Protein AF-A0A2N1I401-F1 (afdb_monomer_lite)

pLDDT: mean 82.92, std 17.27, range [40.34, 97.5]

Foldseek 3Di:
DVVVVVVVPDAQDDPVSLVVLVVVLVVLVVVLVVQVPDPHRDVVSNVVSVVSNVVSVVRNVVVVVVVVVVVD

Radius of gyration: 14.93 Å; chains: 1; bounding box: 30×32×45 Å

Sequence (72 aa):
MVNDEIDKVNEITDVKDWQDKERRLQEIKNLLDKEINANKANLEIVINLRIEARVLAAQLKSFLDDNFKKAQ

Structure (mmCIF, N/CA/C/O backbone):
data_AF-A0A2N1I401-F1
#
_entry.id   AF-A0A2N1I401-F1
#
loop_
_atom_site.group_PDB
_atom_site.id
_atom_site.type_symbol
_atom_site.label_atom_id
_atom_site.label_alt_id
_atom_site.label_comp_id
_atom_site.label_asym_id
_atom_site.label_entity_id
_atom_site.label_seq_id
_atom_site.pdbx_PDB_ins_code
_atom_site.Cartn_x
_atom_site.Cartn_y
_atom_site.Cartn_z
_atom_site.occupancy
_atom_site.B_iso_or_equiv
_atom_site.auth_seq_id
_atom_site.auth_comp_id
_atom_site.auth_asym_id
_atom_site.auth_atom_id
_atom_site.pdbx_PDB_model_num
ATOM 1 N N . MET A 1 1 ? 8.633 26.330 0.617 1.00 45.69 1 MET A N 1
ATOM 2 C CA . MET A 1 1 ? 9.671 25.303 0.398 1.00 45.69 1 MET A CA 1
ATOM 3 C C . MET A 1 1 ? 9.527 24.149 1.399 1.00 45.69 1 MET A C 1
ATOM 5 O O . MET A 1 1 ? 10.521 23.677 1.916 1.00 45.69 1 MET A O 1
ATOM 9 N N . 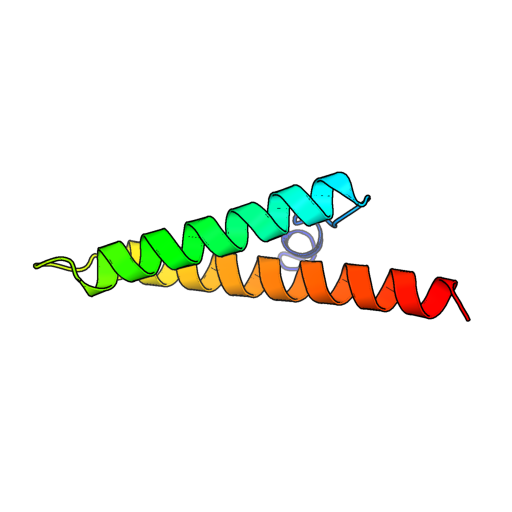VAL A 1 2 ? 8.299 23.706 1.712 1.00 40.34 2 VAL A N 1
ATOM 10 C CA . VAL A 1 2 ? 8.052 22.563 2.629 1.00 40.34 2 VAL A CA 1
ATOM 11 C C . VAL A 1 2 ? 7.450 21.366 1.870 1.00 40.34 2 VAL A C 1
ATOM 13 O O . VAL A 1 2 ? 7.394 20.262 2.391 1.00 40.34 2 VAL A O 1
ATOM 16 N N . ASN A 1 3 ? 7.058 21.562 0.605 1.00 40.84 3 ASN A N 1
ATOM 17 C CA . ASN A 1 3 ? 6.464 20.510 -0.223 1.00 40.84 3 ASN A CA 1
ATOM 18 C C . ASN A 1 3 ? 7.495 19.760 -1.079 1.00 40.84 3 ASN A C 1
ATOM 20 O O . ASN A 1 3 ? 7.207 18.650 -1.502 1.00 40.84 3 ASN A O 1
ATOM 24 N N . ASP A 1 4 ? 8.694 20.317 -1.276 1.00 41.81 4 ASP A N 1
ATOM 25 C CA . ASP A 1 4 ? 9.715 19.735 -2.164 1.00 41.81 4 ASP A CA 1
ATOM 26 C C . ASP A 1 4 ? 10.410 18.498 -1.551 1.00 41.81 4 ASP A C 1
ATOM 28 O O . ASP A 1 4 ? 11.084 17.743 -2.246 1.00 41.81 4 ASP A O 1
ATOM 32 N N . GLU A 1 5 ? 10.254 18.264 -0.242 1.00 41.66 5 GLU A N 1
ATOM 33 C CA . GLU A 1 5 ? 10.844 17.106 0.452 1.00 41.66 5 GLU A CA 1
ATOM 34 C C . GLU A 1 5 ? 9.892 15.909 0.557 1.00 41.66 5 GLU A C 1
ATOM 36 O O . GLU A 1 5 ? 10.347 14.776 0.705 1.00 41.66 5 GLU A O 1
ATOM 41 N N . ILE A 1 6 ?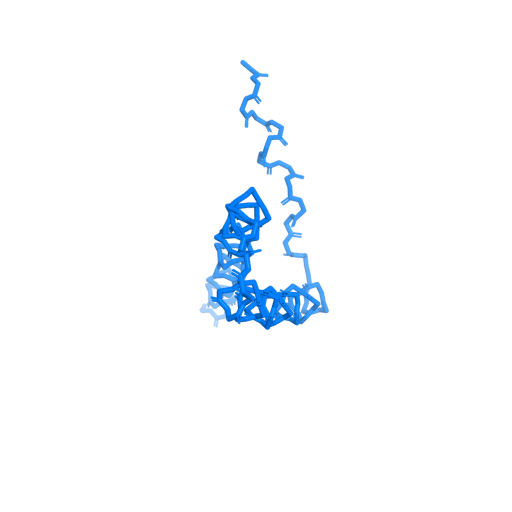 8.581 16.129 0.403 1.00 45.12 6 ILE A N 1
ATOM 42 C CA . ILE A 1 6 ? 7.602 15.035 0.280 1.00 45.12 6 ILE A CA 1
ATOM 43 C C . ILE A 1 6 ? 7.769 14.333 -1.082 1.00 45.12 6 ILE A C 1
ATOM 45 O O . ILE A 1 6 ? 7.503 13.139 -1.200 1.00 45.12 6 ILE A O 1
ATOM 49 N N . ASP A 1 7 ? 8.328 15.030 -2.074 1.00 45.28 7 ASP A N 1
ATOM 50 C CA . ASP A 1 7 ? 8.676 14.469 -3.384 1.00 45.28 7 ASP A CA 1
ATOM 51 C C . ASP A 1 7 ? 9.930 13.568 -3.360 1.00 45.28 7 ASP A C 1
ATOM 53 O O . ASP A 1 7 ? 10.212 12.881 -4.338 1.00 45.28 7 ASP A O 1
ATOM 57 N N . LYS A 1 8 ? 10.659 13.482 -2.233 1.00 44.56 8 LYS A N 1
ATOM 58 C CA . LYS A 1 8 ? 11.757 12.508 -2.032 1.00 44.56 8 LYS A CA 1
ATOM 59 C C . LYS A 1 8 ? 11.337 11.261 -1.251 1.00 44.56 8 LYS A C 1
ATOM 61 O O . LYS 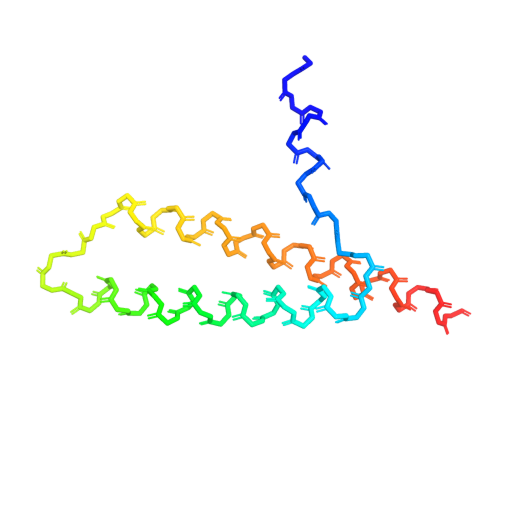A 1 8 ? 12.180 10.545 -0.709 1.00 44.56 8 LYS A O 1
ATOM 66 N N . VAL A 1 9 ? 10.042 10.964 -1.187 1.00 48.28 9 VAL A N 1
ATOM 67 C CA . VAL A 1 9 ? 9.545 9.713 -0.605 1.00 48.28 9 VAL A CA 1
ATOM 68 C C . VAL A 1 9 ? 9.814 8.568 -1.592 1.00 48.28 9 VAL A C 1
ATOM 70 O O . VAL A 1 9 ? 9.000 8.272 -2.456 1.00 48.28 9 VAL A O 1
ATOM 73 N N . ASN A 1 10 ? 11.002 7.964 -1.460 1.00 60.72 10 ASN A N 1
ATOM 74 C CA . ASN A 1 10 ? 11.483 6.690 -2.021 1.00 60.72 10 ASN A CA 1
ATOM 75 C C . ASN A 1 10 ? 10.837 6.240 -3.345 1.00 60.72 10 ASN A C 1
ATOM 77 O O . ASN A 1 10 ? 9.989 5.341 -3.371 1.00 60.72 10 ASN A O 1
ATOM 81 N N . GLU A 1 11 ? 11.299 6.845 -4.437 1.00 67.12 11 GLU A N 1
ATOM 82 C CA . GLU A 1 11 ? 11.071 6.398 -5.812 1.00 67.12 11 GLU A CA 1
ATOM 83 C C . GLU A 1 11 ? 11.359 4.887 -5.960 1.00 67.12 11 GLU A C 1
ATOM 85 O O . GLU A 1 11 ? 12.199 4.317 -5.260 1.00 67.12 11 GLU A O 1
ATOM 90 N N . ILE A 1 12 ? 10.619 4.200 -6.831 1.00 79.12 12 ILE A N 1
ATOM 91 C CA . ILE A 1 12 ? 10.858 2.780 -7.124 1.00 79.12 12 ILE A CA 1
ATOM 92 C C . ILE A 1 12 ? 11.998 2.715 -8.132 1.00 79.12 12 ILE A C 1
ATOM 94 O O . ILE A 1 12 ? 11.824 3.158 -9.265 1.00 79.12 12 ILE A O 1
ATOM 98 N N . THR A 1 13 ? 13.156 2.192 -7.733 1.00 78.25 13 THR A N 1
ATOM 99 C CA . THR A 1 13 ? 14.359 2.271 -8.576 1.00 78.25 13 THR A CA 1
ATOM 100 C C . THR A 1 13 ? 14.595 1.018 -9.413 1.00 78.25 13 THR A C 1
ATOM 102 O O . THR A 1 13 ? 15.203 1.094 -10.482 1.00 78.25 13 THR A O 1
ATOM 105 N N . ASP A 1 14 ? 14.063 -0.127 -8.980 1.00 82.12 14 ASP A N 1
ATOM 106 C CA . ASP A 1 14 ? 14.211 -1.404 -9.667 1.00 82.12 14 ASP A CA 1
ATOM 107 C C . ASP A 1 14 ? 12.990 -2.335 -9.495 1.00 82.12 14 ASP A C 1
ATOM 109 O O . ASP A 1 14 ? 11.994 -2.015 -8.841 1.00 82.12 14 ASP A O 1
ATOM 113 N N . VAL A 1 15 ? 13.056 -3.513 -10.127 1.00 83.75 15 VAL A N 1
ATOM 114 C CA . VAL A 1 15 ? 11.982 -4.521 -10.089 1.00 83.75 15 VAL A CA 1
ATOM 115 C C . VAL A 1 15 ? 11.779 -5.095 -8.681 1.00 83.75 15 VAL A C 1
ATOM 117 O O . VAL A 1 15 ? 10.656 -5.453 -8.329 1.00 83.75 15 VAL A O 1
ATOM 120 N N . LYS A 1 16 ? 12.829 -5.180 -7.859 1.00 88.62 16 LYS A N 1
ATOM 121 C CA . LYS A 1 16 ? 12.725 -5.717 -6.498 1.00 88.62 16 LYS A CA 1
ATOM 122 C C . LYS A 1 16 ? 11.992 -4.729 -5.591 1.00 88.62 16 LYS A C 1
ATOM 124 O O . LYS A 1 16 ? 11.059 -5.128 -4.899 1.00 88.62 16 LYS A O 1
ATOM 129 N N . ASP A 1 17 ? 12.341 -3.447 -5.664 1.00 88.00 17 ASP A N 1
ATOM 130 C CA . ASP A 1 17 ? 11.634 -2.353 -4.997 1.00 88.00 17 ASP A CA 1
ATOM 131 C C . ASP A 1 17 ? 10.153 -2.329 -5.382 1.00 88.00 17 ASP A C 1
ATOM 133 O O . ASP A 1 17 ? 9.295 -2.037 -4.544 1.00 88.00 17 ASP A O 1
ATOM 137 N N . TRP A 1 18 ? 9.851 -2.614 -6.653 1.00 90.38 18 TRP A N 1
ATOM 138 C CA . TRP A 1 18 ? 8.483 -2.702 -7.152 1.00 90.38 18 TRP A CA 1
ATOM 139 C C . TRP A 1 18 ? 7.728 -3.864 -6.494 1.00 90.38 18 TRP A C 1
ATOM 141 O O . TRP A 1 18 ? 6.649 -3.649 -5.944 1.00 90.38 18 TRP A O 1
ATOM 151 N N . GLN A 1 19 ? 8.318 -5.063 -6.463 1.00 89.94 19 GLN A N 1
ATOM 152 C CA . GLN A 1 19 ? 7.723 -6.245 -5.823 1.00 89.94 19 GLN A CA 1
ATOM 153 C C . GLN A 1 19 ? 7.518 -6.047 -4.315 1.00 89.94 19 GLN A C 1
ATOM 155 O O . GLN A 1 19 ? 6.479 -6.424 -3.771 1.00 89.94 19 GLN A O 1
ATOM 160 N N . ASP A 1 20 ? 8.477 -5.426 -3.625 1.00 92.81 20 ASP A N 1
ATOM 161 C CA . ASP A 1 20 ? 8.364 -5.141 -2.194 1.00 92.81 20 ASP A CA 1
ATOM 162 C C . ASP A 1 20 ? 7.238 -4.141 -1.896 1.00 92.81 20 ASP A C 1
ATOM 164 O O . ASP A 1 20 ? 6.465 -4.333 -0.951 1.00 92.81 20 ASP A O 1
ATOM 168 N N . LYS A 1 21 ? 7.085 -3.102 -2.724 1.00 90.75 21 LYS A N 1
ATOM 169 C CA . LYS A 1 21 ? 5.997 -2.121 -2.590 1.00 90.75 21 LYS A CA 1
ATOM 170 C C . LYS A 1 21 ? 4.635 -2.694 -2.989 1.0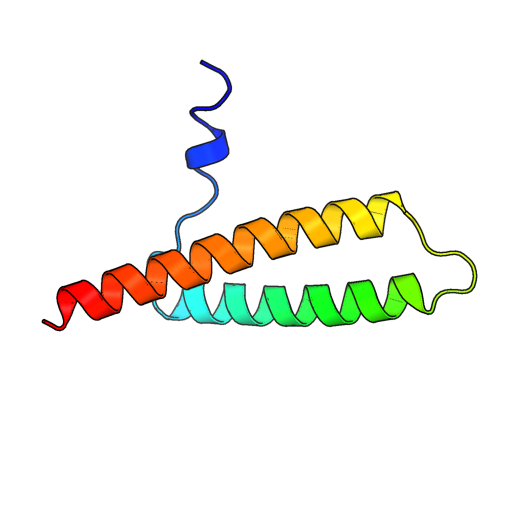0 90.75 21 LYS A C 1
ATOM 172 O O . LYS A 1 21 ? 3.636 -2.376 -2.345 1.00 90.75 21 LYS A O 1
ATOM 177 N N . GLU A 1 22 ? 4.580 -3.577 -3.984 1.00 93.94 22 GLU A N 1
ATOM 178 C CA . GLU A 1 22 ? 3.367 -4.324 -4.330 1.00 93.94 22 GLU A CA 1
ATOM 179 C C . GLU A 1 22 ? 2.934 -5.229 -3.167 1.00 93.94 22 GLU A C 1
ATOM 181 O O . GLU A 1 22 ? 1.773 -5.203 -2.747 1.00 93.94 22 GLU A O 1
ATOM 186 N N . ARG A 1 23 ? 3.879 -5.968 -2.571 1.00 96.25 23 ARG A N 1
ATOM 187 C CA . ARG A 1 23 ? 3.629 -6.781 -1.376 1.00 96.25 23 ARG A CA 1
ATOM 188 C C . ARG A 1 23 ? 3.113 -5.927 -0.221 1.00 96.25 23 ARG A C 1
ATOM 190 O O . ARG A 1 23 ? 2.120 -6.295 0.407 1.00 96.25 23 ARG A O 1
ATOM 197 N N . ARG A 1 24 ? 3.720 -4.762 0.022 1.00 95.50 24 ARG A N 1
ATOM 198 C CA . ARG A 1 24 ? 3.256 -3.826 1.053 1.00 95.50 24 ARG A CA 1
ATOM 199 C C . ARG A 1 24 ? 1.824 -3.346 0.799 1.00 95.50 24 ARG A C 1
ATOM 201 O O . ARG A 1 24 ? 1.036 -3.272 1.738 1.00 95.50 24 ARG A O 1
ATOM 208 N N . LEU A 1 25 ? 1.450 -3.081 -0.453 1.00 95.06 25 LEU A N 1
ATOM 209 C CA . LEU A 1 25 ? 0.081 -2.691 -0.801 1.00 95.06 25 LEU A CA 1
ATOM 210 C C . LEU A 1 25 ? -0.937 -3.801 -0.468 1.00 95.06 25 LEU A C 1
ATOM 212 O O . LEU A 1 25 ? -2.017 -3.511 0.053 1.00 95.06 25 LEU A O 1
ATOM 216 N N . GLN A 1 26 ? -0.579 -5.071 -0.689 1.00 96.19 26 GLN A N 1
ATOM 217 C CA . GLN A 1 26 ? -1.407 -6.218 -0.285 1.00 96.19 26 GLN A CA 1
ATOM 218 C C . GLN A 1 26 ? -1.502 -6.362 1.240 1.00 96.19 26 GLN A C 1
ATOM 220 O O . GLN A 1 26 ? -2.574 -6.642 1.779 1.00 96.19 26 GLN A O 1
ATOM 225 N N . GLU A 1 27 ? -0.403 -6.136 1.961 1.00 97.50 27 GLU A N 1
ATOM 226 C CA . GLU A 1 27 ? -0.405 -6.116 3.427 1.00 97.50 27 GLU A CA 1
ATOM 227 C C . GLU A 1 27 ? -1.331 -5.022 3.974 1.00 97.50 27 GLU A C 1
ATOM 229 O O . GLU A 1 27 ? -2.126 -5.294 4.873 1.00 97.50 27 GLU A O 1
ATOM 234 N N . ILE A 1 28 ? -1.288 -3.811 3.404 1.00 96.81 28 ILE A N 1
ATOM 235 C CA . ILE A 1 28 ? -2.172 -2.704 3.792 1.00 96.81 28 ILE A CA 1
ATOM 236 C C . ILE A 1 28 ? -3.637 -3.068 3.567 1.00 96.81 28 ILE A C 1
ATOM 238 O O . ILE A 1 28 ? -4.458 -2.816 4.448 1.00 96.81 28 ILE A O 1
ATOM 242 N N . LYS A 1 29 ? -3.973 -3.697 2.434 1.00 96.25 29 LYS A N 1
ATOM 243 C CA . LYS A 1 29 ? -5.330 -4.200 2.189 1.00 96.25 29 LYS A CA 1
ATOM 244 C C . LYS A 1 29 ? -5.777 -5.134 3.319 1.00 96.25 29 LYS A C 1
ATOM 246 O O . LYS A 1 29 ? -6.831 -4.919 3.907 1.00 96.25 29 LYS A O 1
ATOM 251 N N . ASN A 1 30 ? -4.944 -6.110 3.682 1.00 97.19 30 ASN A N 1
ATOM 252 C CA . ASN A 1 30 ? -5.260 -7.057 4.754 1.00 97.19 30 ASN A CA 1
ATOM 253 C C . ASN A 1 30 ? -5.393 -6.375 6.129 1.00 97.19 30 ASN A C 1
ATOM 255 O O . ASN A 1 30 ? -6.196 -6.805 6.955 1.00 97.19 30 ASN A O 1
ATOM 259 N N . LEU A 1 31 ? -4.598 -5.336 6.401 1.00 96.44 31 LEU A N 1
ATOM 260 C CA . LEU A 1 31 ? -4.695 -4.551 7.635 1.00 96.44 31 LEU A CA 1
ATOM 261 C C . LEU A 1 31 ? -5.983 -3.721 7.676 1.00 96.44 31 LEU A C 1
ATOM 263 O O . LEU A 1 31 ? -6.663 -3.714 8.697 1.00 96.44 31 LEU A O 1
ATOM 267 N N . LEU A 1 32 ? -6.352 -3.080 6.565 1.00 95.62 32 LEU A N 1
ATOM 268 C CA . LEU A 1 32 ? -7.613 -2.349 6.443 1.00 95.62 32 LEU A CA 1
ATOM 269 C C . LEU A 1 32 ? -8.819 -3.275 6.619 1.00 95.62 32 LEU A C 1
ATOM 271 O O . LEU A 1 32 ? -9.733 -2.936 7.366 1.00 95.62 32 LEU A O 1
ATOM 275 N N . ASP A 1 33 ? -8.794 -4.458 6.000 1.00 95.31 33 ASP A N 1
ATOM 276 C CA . ASP A 1 33 ? -9.847 -5.464 6.165 1.00 95.31 33 ASP A CA 1
ATOM 277 C C . ASP A 1 33 ? -9.986 -5.879 7.640 1.00 95.31 33 ASP A C 1
ATOM 279 O O . ASP A 1 33 ? -11.101 -6.017 8.143 1.00 95.31 33 ASP A O 1
ATOM 283 N N . LYS A 1 34 ? -8.876 -6.026 8.374 1.00 95.44 34 LYS A N 1
ATOM 284 C CA . LYS A 1 34 ? -8.910 -6.315 9.818 1.00 95.44 34 LYS A CA 1
ATOM 285 C C . LYS A 1 34 ? -9.501 -5.165 10.633 1.00 95.44 34 LYS A C 1
ATOM 287 O O . LYS A 1 34 ? -10.340 -5.422 11.489 1.00 95.44 34 LYS A O 1
ATOM 292 N N . GLU A 1 35 ? -9.090 -3.926 10.369 1.00 94.06 35 GLU A N 1
ATOM 293 C CA . GLU A 1 35 ? -9.576 -2.746 11.097 1.00 94.06 35 GLU A CA 1
ATOM 294 C C . GLU A 1 35 ? -11.070 -2.494 10.864 1.00 94.06 35 GLU A C 1
ATOM 296 O O . GLU A 1 35 ? -11.798 -2.210 11.810 1.00 94.06 35 GLU A O 1
ATOM 301 N N . ILE A 1 36 ? -11.558 -2.648 9.628 1.00 87.69 36 ILE A N 1
ATOM 302 C CA . ILE A 1 36 ? -12.978 -2.449 9.290 1.00 87.69 36 ILE A CA 1
ATOM 303 C C . ILE A 1 36 ? -13.866 -3.510 9.953 1.00 87.69 36 ILE A C 1
ATOM 305 O O . ILE A 1 36 ? -14.985 -3.206 10.362 1.00 87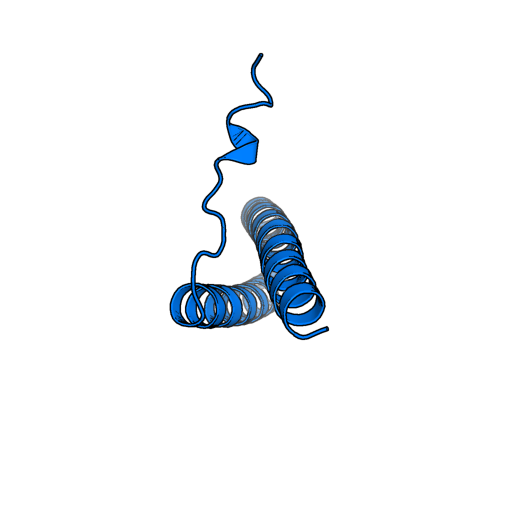.69 36 ILE A O 1
ATOM 309 N N . ASN A 1 37 ? -13.368 -4.742 10.083 1.00 91.69 37 ASN A N 1
ATOM 310 C CA . ASN A 1 37 ? -14.086 -5.839 10.736 1.00 91.69 37 ASN A CA 1
ATOM 311 C C . ASN A 1 37 ? -13.865 -5.894 12.259 1.00 91.69 37 ASN A C 1
ATOM 313 O O . ASN A 1 37 ? -14.412 -6.772 12.930 1.00 91.69 37 ASN A O 1
ATOM 317 N N . ALA A 1 38 ? -13.070 -4.986 12.829 1.00 92.44 38 ALA A N 1
ATOM 318 C CA . ALA A 1 38 ? -12.874 -4.919 14.267 1.00 92.44 38 ALA A CA 1
ATOM 319 C C . ALA A 1 38 ? -14.117 -4.332 14.958 1.00 92.44 38 ALA A C 1
ATOM 321 O O . ALA A 1 38 ? -14.689 -3.341 14.510 1.00 92.44 38 ALA A O 1
ATOM 322 N N . ASN A 1 39 ? -14.483 -4.876 16.128 1.00 87.88 39 ASN A N 1
ATOM 323 C CA . ASN A 1 39 ? -15.599 -4.368 16.948 1.00 87.88 39 ASN A CA 1
ATOM 324 C C . ASN A 1 39 ? -15.474 -2.873 17.308 1.00 87.88 39 ASN A C 1
ATOM 326 O O . ASN A 1 39 ? -16.469 -2.231 17.639 1.00 87.88 39 ASN A O 1
ATOM 330 N N . LYS A 1 40 ? -14.252 -2.329 17.286 1.00 92.31 40 LYS A N 1
ATOM 331 C CA . LYS A 1 40 ? -13.952 -0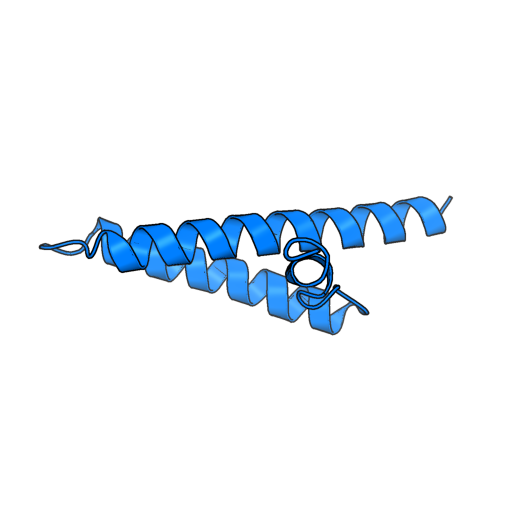.901 17.423 1.00 92.31 40 LYS A CA 1
ATOM 332 C C . LYS A 1 40 ? -12.805 -0.543 16.481 1.00 92.31 40 LYS A C 1
ATOM 334 O O . LYS A 1 40 ? -11.647 -0.606 16.884 1.00 92.31 40 LYS A O 1
ATOM 339 N N . ALA A 1 41 ? -13.139 -0.197 15.241 1.00 90.81 41 ALA A N 1
ATOM 340 C CA . ALA A 1 41 ? -12.164 0.258 14.255 1.00 90.81 41 ALA A CA 1
ATOM 341 C C . ALA A 1 41 ? -11.418 1.507 14.750 1.00 90.81 41 ALA A C 1
ATOM 343 O O . ALA A 1 41 ? -12.044 2.464 15.222 1.00 90.81 41 ALA A O 1
ATOM 344 N N . ASN A 1 42 ? -10.092 1.527 14.608 1.00 94.50 42 ASN A N 1
ATOM 345 C CA . ASN A 1 42 ? -9.316 2.727 14.886 1.00 94.50 42 ASN A CA 1
ATOM 346 C C . ASN A 1 42 ? -9.253 3.608 13.628 1.00 94.50 42 ASN A C 1
ATOM 348 O O . ASN A 1 42 ? -8.516 3.331 12.681 1.00 94.50 42 ASN A O 1
ATOM 352 N N . LEU A 1 43 ? -10.023 4.702 13.629 1.00 92.69 43 LEU A N 1
ATOM 353 C CA . LEU A 1 43 ? -10.115 5.617 12.487 1.00 92.69 43 LEU A CA 1
ATOM 354 C C . LEU A 1 43 ? -8.766 6.234 12.093 1.00 92.69 43 LEU A C 1
ATOM 356 O O . LEU A 1 43 ? -8.533 6.454 10.907 1.00 92.69 43 LEU A O 1
ATOM 360 N N . GLU A 1 44 ? -7.872 6.483 13.049 1.00 94.88 44 GLU A N 1
ATOM 361 C CA . GLU A 1 44 ? -6.543 7.035 12.772 1.00 94.88 44 GLU A CA 1
ATOM 362 C C . GLU A 1 44 ? -5.679 6.031 11.998 1.00 94.88 44 GLU A C 1
ATOM 364 O O . GLU A 1 44 ? -5.084 6.378 10.975 1.00 94.88 44 GLU A O 1
ATOM 369 N N . ILE A 1 45 ? -5.690 4.759 12.416 1.00 92.75 45 ILE A N 1
ATOM 370 C CA . ILE A 1 45 ? -4.993 3.673 11.709 1.00 92.75 45 ILE A CA 1
ATOM 371 C C . ILE A 1 45 ? -5.543 3.534 10.287 1.00 92.75 45 ILE A C 1
ATOM 373 O O . ILE A 1 45 ? -4.771 3.481 9.328 1.00 92.75 45 ILE A O 1
ATOM 377 N N . VAL A 1 46 ? -6.869 3.538 10.128 1.00 93.44 46 VAL A N 1
ATOM 378 C CA . VAL A 1 46 ? -7.517 3.446 8.811 1.00 93.44 46 VAL A CA 1
ATOM 379 C C . VAL A 1 46 ? -7.110 4.608 7.899 1.00 93.44 46 VAL A C 1
ATOM 381 O O . VAL A 1 46 ? -6.815 4.390 6.723 1.00 93.44 46 VAL A O 1
ATOM 384 N N . ILE A 1 47 ? -7.074 5.841 8.410 1.00 94.12 47 ILE A N 1
ATOM 385 C CA . ILE A 1 47 ? -6.660 7.018 7.632 1.00 94.12 47 ILE A CA 1
ATOM 386 C C . ILE A 1 47 ? -5.201 6.884 7.188 1.00 94.12 47 ILE A C 1
ATOM 388 O O . ILE A 1 47 ? -4.918 7.052 5.999 1.00 94.12 47 ILE A O 1
ATOM 392 N N . ASN A 1 48 ? -4.303 6.521 8.103 1.00 93.25 48 ASN A N 1
ATOM 393 C CA . ASN A 1 48 ? -2.877 6.379 7.810 1.00 93.25 48 ASN A CA 1
ATOM 394 C C . ASN A 1 48 ? -2.619 5.292 6.756 1.00 93.25 48 ASN A C 1
ATOM 396 O O . ASN A 1 48 ? -1.942 5.548 5.759 1.00 93.25 48 ASN A O 1
ATOM 400 N N . LEU A 1 49 ? -3.244 4.120 6.904 1.00 94.94 49 LEU A N 1
ATOM 401 C CA . LEU A 1 49 ? -3.147 3.024 5.935 1.00 94.94 49 LEU A CA 1
ATOM 402 C C . LEU A 1 49 ? -3.682 3.420 4.549 1.00 94.94 49 LEU A C 1
ATOM 404 O O . LEU A 1 49 ? -3.095 3.063 3.528 1.00 94.94 49 LEU A O 1
ATOM 408 N N . ARG A 1 50 ? -4.773 4.196 4.477 1.00 95.25 50 ARG A N 1
ATOM 409 C CA . ARG A 1 50 ? -5.317 4.683 3.195 1.00 95.25 50 ARG A CA 1
ATOM 410 C C . ARG A 1 50 ? -4.402 5.690 2.503 1.00 95.25 50 ARG A C 1
ATOM 412 O O . ARG A 1 50 ? -4.327 5.686 1.273 1.00 95.25 50 ARG A O 1
ATOM 419 N N . ILE A 1 51 ? -3.742 6.563 3.264 1.00 93.94 51 ILE A N 1
ATOM 420 C CA . ILE A 1 51 ? -2.758 7.509 2.722 1.00 93.94 51 ILE A CA 1
ATOM 421 C C . ILE A 1 51 ? -1.563 6.736 2.162 1.00 93.94 51 ILE A C 1
ATOM 423 O O . ILE A 1 51 ? -1.195 6.952 1.009 1.00 93.94 51 ILE A O 1
ATOM 427 N N . GLU A 1 52 ? -1.027 5.784 2.927 1.00 91.31 52 GLU A N 1
ATOM 428 C CA . GLU A 1 52 ? 0.088 4.936 2.496 1.00 91.31 52 GLU A CA 1
ATOM 429 C C . GLU A 1 52 ? -0.255 4.162 1.211 1.00 91.31 52 GLU A C 1
ATOM 431 O O . GLU A 1 52 ? 0.493 4.218 0.234 1.00 91.31 52 GLU A O 1
ATOM 436 N N . ALA A 1 53 ? -1.433 3.529 1.152 1.00 94.50 53 ALA A N 1
ATOM 437 C CA . ALA A 1 53 ? -1.895 2.817 -0.041 1.00 94.50 53 ALA A CA 1
ATOM 438 C C . ALA A 1 53 ? -1.985 3.724 -1.279 1.00 94.50 53 ALA A C 1
ATOM 440 O O . ALA A 1 53 ? -1.615 3.308 -2.377 1.00 94.50 53 ALA A O 1
ATOM 441 N N . ARG A 1 54 ? -2.459 4.970 -1.118 1.00 93.38 54 ARG A N 1
ATOM 442 C CA . ARG A 1 54 ? -2.527 5.947 -2.219 1.00 93.38 54 ARG A CA 1
ATOM 443 C C . ARG A 1 54 ? -1.146 6.295 -2.759 1.00 93.38 54 ARG A C 1
ATOM 445 O O . ARG A 1 54 ? -0.987 6.367 -3.975 1.00 93.38 54 ARG A O 1
ATOM 452 N N . VAL A 1 55 ? -0.182 6.526 -1.871 1.00 90.12 55 VAL A N 1
ATOM 453 C CA . VAL A 1 55 ? 1.195 6.852 -2.262 1.00 90.12 55 VAL A CA 1
ATOM 454 C C . VAL A 1 55 ? 1.823 5.668 -2.999 1.00 90.12 55 VAL A C 1
ATOM 456 O O . VAL A 1 55 ? 2.306 5.839 -4.116 1.00 90.12 55 VAL A O 1
ATOM 459 N N . LEU A 1 56 ? 1.720 4.455 -2.445 1.00 91.44 56 LEU A N 1
ATOM 460 C CA . LEU A 1 56 ? 2.266 3.245 -3.070 1.00 91.44 56 LEU A CA 1
ATOM 461 C C . LEU A 1 56 ? 1.648 2.965 -4.444 1.00 91.44 56 LEU A C 1
ATOM 463 O O . LEU A 1 56 ? 2.372 2.683 -5.395 1.00 91.44 56 LEU A O 1
ATOM 467 N N . ALA A 1 57 ? 0.325 3.082 -4.585 1.00 91.25 57 ALA A N 1
ATOM 468 C CA . ALA A 1 57 ? -0.343 2.864 -5.868 1.00 91.25 57 ALA A CA 1
ATOM 469 C C . ALA A 1 57 ? 0.127 3.859 -6.944 1.00 91.25 57 ALA A C 1
ATOM 471 O O . ALA A 1 57 ? 0.332 3.472 -8.096 1.00 91.25 57 ALA A O 1
ATOM 472 N N . ALA A 1 58 ? 0.335 5.128 -6.574 1.00 89.50 58 ALA A N 1
ATOM 473 C CA . ALA A 1 58 ? 0.864 6.137 -7.487 1.00 89.50 58 ALA A CA 1
ATOM 474 C C . ALA A 1 58 ? 2.303 5.813 -7.925 1.00 89.50 58 ALA A C 1
ATOM 476 O O . ALA A 1 58 ? 2.610 5.875 -9.115 1.00 89.50 58 ALA A O 1
ATOM 477 N N . GLN A 1 59 ? 3.158 5.400 -6.986 1.00 86.81 59 GLN A N 1
ATOM 478 C CA . GLN A 1 59 ? 4.545 5.017 -7.263 1.00 86.81 59 GLN A CA 1
ATOM 479 C C . GLN A 1 59 ? 4.644 3.781 -8.167 1.00 86.81 59 GLN A C 1
ATOM 481 O O . GLN A 1 59 ? 5.386 3.791 -9.148 1.00 86.81 59 GLN A O 1
ATOM 486 N N . LEU A 1 60 ? 3.861 2.735 -7.880 1.00 90.94 60 LEU A N 1
ATOM 487 C CA . LEU A 1 60 ? 3.816 1.510 -8.688 1.00 90.94 60 LEU A CA 1
ATOM 488 C C . LEU A 1 60 ? 3.361 1.804 -10.120 1.00 90.94 60 LEU A C 1
ATOM 490 O O . LEU A 1 60 ? 3.947 1.282 -11.068 1.00 90.94 60 LEU A O 1
ATOM 494 N N . LYS A 1 61 ? 2.355 2.675 -10.284 1.00 90.12 61 LYS A N 1
ATOM 495 C CA . LYS A 1 61 ? 1.906 3.131 -11.602 1.00 90.12 61 LYS A CA 1
ATOM 496 C C . LYS A 1 61 ? 3.011 3.893 -12.339 1.00 90.12 61 LYS A C 1
ATOM 498 O O . LYS A 1 61 ? 3.257 3.590 -13.501 1.00 90.12 61 LYS A O 1
ATOM 503 N N . SER A 1 62 ? 3.677 4.843 -11.676 1.00 88.06 62 SER A N 1
ATOM 504 C CA . SER A 1 62 ? 4.759 5.634 -12.284 1.00 88.06 62 SER A CA 1
ATOM 505 C C . SER A 1 62 ? 5.888 4.740 -12.796 1.00 88.06 62 SER A C 1
ATOM 507 O O . SER A 1 62 ? 6.321 4.884 -13.935 1.00 88.06 62 SER A O 1
ATOM 509 N N . PHE A 1 63 ? 6.303 3.755 -11.995 1.00 88.00 63 PHE A N 1
ATOM 510 C CA . PHE A 1 63 ? 7.337 2.802 -12.392 1.00 88.00 63 PHE A CA 1
ATOM 511 C C . PHE A 1 63 ? 6.942 1.994 -13.634 1.00 88.00 63 PHE A C 1
ATOM 513 O O . PHE A 1 63 ? 7.754 1.826 -14.544 1.00 88.00 63 PHE A O 1
ATOM 520 N N . LEU A 1 64 ? 5.703 1.496 -13.699 1.00 86.81 64 LEU A N 1
ATOM 521 C CA . LEU A 1 64 ? 5.219 0.774 -14.879 1.00 86.81 64 LEU A CA 1
ATOM 522 C C . LEU A 1 64 ? 5.187 1.681 -16.114 1.00 86.81 64 LEU A C 1
ATOM 524 O O . LEU A 1 64 ? 5.697 1.285 -17.161 1.00 86.81 64 LEU A O 1
ATOM 528 N N . ASP A 1 65 ? 4.653 2.899 -15.988 1.00 87.50 65 ASP A N 1
ATOM 529 C CA . ASP A 1 65 ? 4.586 3.868 -17.087 1.00 87.50 65 ASP A CA 1
ATOM 530 C C . ASP A 1 65 ? 5.985 4.173 -17.655 1.00 87.50 65 ASP A C 1
ATOM 532 O O . ASP A 1 65 ? 6.164 4.212 -18.875 1.00 87.50 65 ASP A O 1
ATOM 536 N N . ASP A 1 66 ? 6.990 4.343 -16.794 1.00 85.88 66 ASP A N 1
ATOM 537 C CA . ASP A 1 66 ? 8.363 4.626 -17.221 1.00 85.88 66 ASP A CA 1
ATOM 538 C C . ASP A 1 66 ? 9.040 3.421 -17.880 1.00 85.88 66 ASP A C 1
ATOM 540 O O . ASP A 1 66 ? 9.777 3.586 -18.856 1.00 85.88 66 ASP A O 1
ATOM 544 N N . ASN A 1 67 ? 8.775 2.202 -17.402 1.00 81.31 67 ASN A N 1
ATOM 545 C CA . ASN A 1 67 ? 9.289 0.988 -18.040 1.00 81.31 67 ASN A CA 1
ATOM 546 C C . ASN A 1 67 ? 8.628 0.725 -19.403 1.00 81.31 67 ASN A C 1
ATOM 548 O O . ASN A 1 67 ? 9.322 0.343 -20.343 1.00 81.31 67 ASN A O 1
ATOM 552 N N . PHE A 1 68 ? 7.324 0.980 -19.553 1.00 78.06 68 PHE A N 1
ATOM 553 C CA . PHE A 1 68 ? 6.639 0.826 -20.840 1.00 78.06 68 PHE A CA 1
ATOM 554 C C . PHE A 1 68 ? 7.067 1.873 -21.874 1.00 78.06 68 PHE A C 1
ATOM 556 O O . PHE A 1 68 ? 7.221 1.527 -23.042 1.00 78.06 68 PHE A O 1
ATOM 563 N N . LYS A 1 69 ? 7.315 3.126 -21.470 1.00 77.88 69 LYS A N 1
ATOM 564 C CA . LYS A 1 69 ? 7.849 4.164 -22.375 1.00 77.88 69 LYS A CA 1
ATOM 565 C C . LYS A 1 69 ? 9.251 3.838 -22.885 1.00 77.88 69 LYS A C 1
ATOM 567 O O . LYS A 1 69 ? 9.556 4.140 -24.028 1.00 77.88 69 LYS A O 1
ATOM 572 N N . LYS A 1 70 ? 10.102 3.235 -22.048 1.00 64.62 70 LYS A N 1
ATOM 573 C CA . LYS A 1 70 ? 11.466 2.825 -22.429 1.00 64.62 70 LYS A CA 1
ATOM 574 C C . LYS A 1 70 ? 11.498 1.635 -23.395 1.00 64.62 70 LYS A C 1
ATOM 576 O O . LYS A 1 70 ? 12.533 1.395 -24.005 1.00 64.62 70 LYS A O 1
ATOM 581 N N . ALA A 1 71 ? 10.410 0.871 -23.489 1.00 60.91 71 ALA A N 1
ATOM 582 C CA . ALA A 1 71 ? 10.304 -0.306 -24.350 1.00 60.91 71 ALA A CA 1
ATOM 583 C C . ALA A 1 71 ? 9.783 0.003 -25.772 1.00 60.91 71 ALA A C 1
ATOM 585 O O . ALA A 1 71 ? 9.672 -0.925 -26.575 1.00 60.91 71 ALA A O 1
ATOM 586 N N . GLN A 1 72 ? 9.443 1.265 -26.066 1.00 52.84 72 GLN A N 1
ATOM 587 C CA . GLN A 1 72 ? 9.017 1.768 -27.382 1.00 52.84 72 GLN A CA 1
ATOM 588 C C . GLN A 1 72 ? 10.167 2.484 -28.089 1.00 52.84 72 GLN A C 1
ATOM 590 O O . GLN A 1 72 ? 10.234 2.362 -29.332 1.00 52.84 72 GLN A O 1
#

Secondary structure (DSSP, 8-state):
--STTGGGS----SHHHHHHHHHHHHHHHHHHHHHHTSTT--HHHHHHHHHHHHHHHHHHHHHHHHHHHHT-